Protein AF-A0A4R5DEK1-F1 (afdb_monomer_lite)

Structure (mmCIF, N/CA/C/O backbone):
data_AF-A0A4R5DEK1-F1
#
_entry.id   AF-A0A4R5DEK1-F1
#
loop_
_atom_site.group_PDB
_atom_site.id
_atom_site.type_symbol
_atom_site.label_atom_id
_atom_site.label_alt_id
_atom_site.label_comp_id
_atom_site.label_asym_id
_atom_site.label_entity_id
_atom_site.label_seq_id
_atom_site.pdbx_PDB_ins_code
_atom_site.Cartn_x
_atom_site.Cartn_y
_atom_site.Cartn_z
_atom_site.occupancy
_atom_site.B_iso_or_equiv
_atom_site.auth_seq_id
_atom_site.auth_comp_id
_atom_site.auth_asym_id
_atom_site.auth_atom_id
_atom_site.pdbx_PDB_model_num
ATOM 1 N N . MET A 1 1 ? -21.850 -2.694 0.002 1.00 50.56 1 MET A N 1
ATOM 2 C CA . MET A 1 1 ? -20.773 -1.849 -0.558 1.00 50.56 1 MET A CA 1
ATOM 3 C C . MET A 1 1 ? -19.602 -1.908 0.425 1.00 50.56 1 MET A C 1
ATOM 5 O O . MET A 1 1 ? -19.867 -1.923 1.613 1.00 50.56 1 MET A O 1
ATOM 9 N N . TRP A 1 2 ? -18.344 -2.063 -0.012 1.00 70.00 2 TRP A N 1
ATOM 10 C CA . TRP A 1 2 ? -17.186 -2.244 0.899 1.00 70.00 2 TRP A CA 1
ATOM 11 C C . TRP A 1 2 ? -16.529 -0.922 1.347 1.00 70.00 2 TRP A C 1
ATOM 13 O O . TRP A 1 2 ? -15.700 -0.935 2.253 1.00 70.00 2 TRP A O 1
ATOM 23 N N . LEU A 1 3 ? -16.910 0.208 0.734 1.00 76.31 3 LEU A N 1
ATOM 24 C CA . LEU A 1 3 ? -16.369 1.547 1.014 1.00 76.31 3 LEU A CA 1
ATOM 25 C C . LEU A 1 3 ? -16.694 2.046 2.427 1.00 76.31 3 LEU A C 1
ATOM 27 O O . LEU A 1 3 ? -15.872 2.736 3.019 1.00 76.31 3 LEU A O 1
ATOM 31 N N . ASP A 1 4 ? -17.825 1.636 3.003 1.00 83.56 4 ASP A N 1
ATOM 32 C CA . ASP A 1 4 ? -18.226 2.047 4.356 1.00 83.56 4 ASP A CA 1
ATOM 33 C C . ASP A 1 4 ? -17.211 1.594 5.421 1.00 83.56 4 ASP A C 1
ATOM 35 O O . ASP A 1 4 ? -17.036 2.249 6.444 1.00 83.56 4 ASP A O 1
ATOM 39 N N . ARG A 1 5 ? -16.457 0.515 5.150 1.00 78.31 5 ARG A N 1
ATOM 40 C CA . ARG A 1 5 ? -15.367 0.047 6.022 1.00 78.31 5 ARG A CA 1
ATOM 41 C C . ARG A 1 5 ? -14.170 0.993 6.050 1.00 78.31 5 ARG A C 1
ATOM 43 O O . ARG A 1 5 ? -13.335 0.862 6.934 1.00 78.31 5 ARG A O 1
ATOM 50 N N . LEU A 1 6 ? -14.055 1.925 5.110 1.00 86.69 6 LEU A N 1
ATOM 51 C CA . LEU A 1 6 ? -12.962 2.897 5.077 1.00 86.69 6 LEU A CA 1
ATOM 52 C C . LEU A 1 6 ? -13.294 4.187 5.834 1.00 86.69 6 LEU A C 1
ATOM 54 O O . LEU A 1 6 ? -12.381 4.959 6.109 1.00 86.69 6 LEU A O 1
ATOM 58 N N . LEU A 1 7 ? -14.558 4.418 6.203 1.00 89.50 7 LEU A N 1
ATOM 59 C CA . LEU A 1 7 ? -14.978 5.633 6.905 1.00 89.50 7 LEU A CA 1
ATOM 60 C C . LEU A 1 7 ? -14.273 5.767 8.250 1.00 89.50 7 LEU A C 1
ATOM 62 O O . LEU A 1 7 ? -14.245 4.809 9.012 1.00 89.50 7 LEU A O 1
ATOM 66 N N . GLY A 1 8 ? -13.756 6.952 8.557 1.00 90.88 8 GLY A N 1
ATOM 67 C CA . GLY A 1 8 ? -13.050 7.251 9.802 1.00 90.88 8 GLY A CA 1
ATOM 68 C C . GLY A 1 8 ? -11.615 7.701 9.554 1.00 90.88 8 GLY A C 1
ATOM 69 O O . GLY A 1 8 ? -11.191 7.902 8.416 1.00 90.88 8 GLY A O 1
ATOM 70 N N . SER A 1 9 ? -10.873 7.872 10.640 1.00 95.12 9 SER A N 1
ATOM 71 C CA . SER A 1 9 ? -9.487 8.321 10.591 1.00 95.12 9 SER A CA 1
ATOM 72 C C . SER A 1 9 ? -8.536 7.128 10.551 1.00 95.12 9 SER A C 1
ATOM 74 O O . SER A 1 9 ? -8.740 6.118 11.227 1.00 95.12 9 SER A O 1
ATOM 76 N N . TRP A 1 10 ? -7.469 7.254 9.766 1.00 96.06 10 TRP A N 1
ATOM 77 C CA . TRP A 1 10 ? -6.476 6.203 9.577 1.00 96.06 10 TRP A CA 1
ATOM 78 C C . TRP A 1 10 ? -5.069 6.769 9.690 1.00 96.06 10 TRP A C 1
ATOM 80 O O . TRP A 1 10 ? -4.773 7.855 9.190 1.00 96.06 10 TRP A O 1
ATOM 90 N N . ARG A 1 11 ? -4.184 5.997 10.312 1.00 97.25 11 ARG A N 1
ATOM 91 C CA . ARG A 1 11 ? -2.744 6.216 10.274 1.00 97.25 11 ARG A CA 1
ATOM 92 C C . ARG A 1 11 ? -2.143 5.371 9.165 1.00 97.25 11 ARG A C 1
ATOM 94 O O . ARG A 1 11 ? -2.401 4.173 9.088 1.00 97.25 11 ARG A O 1
ATOM 101 N N . PHE A 1 12 ? -1.299 6.000 8.359 1.00 95.75 12 PHE A N 1
ATOM 102 C CA . PHE A 1 12 ? -0.526 5.351 7.311 1.00 95.75 12 PHE A CA 1
ATOM 103 C C . PHE A 1 12 ? 0.939 5.346 7.725 1.00 95.75 12 PHE A C 1
ATOM 105 O O . PHE A 1 12 ? 1.497 6.383 8.086 1.00 95.75 12 PHE A O 1
ATOM 112 N N . THR A 1 13 ? 1.566 4.181 7.668 1.00 97.00 13 THR A N 1
ATOM 113 C CA . THR A 1 13 ? 3.014 4.040 7.811 1.00 97.00 13 THR A CA 1
ATOM 114 C C . THR A 1 13 ? 3.524 3.394 6.543 1.00 97.00 13 THR A C 1
ATOM 116 O O . THR A 1 13 ? 3.152 2.265 6.241 1.00 97.00 13 THR A O 1
ATOM 119 N N . MET A 1 14 ? 4.330 4.131 5.784 1.00 97.25 14 MET A N 1
ATOM 120 C CA . MET A 1 14 ? 4.888 3.683 4.514 1.00 97.25 14 MET A CA 1
ATOM 121 C C . MET A 1 14 ? 6.402 3.567 4.644 1.00 97.25 14 MET A C 1
ATOM 123 O O . MET A 1 14 ? 7.065 4.517 5.055 1.00 97.25 14 MET A O 1
ATOM 127 N N . ASN A 1 15 ? 6.934 2.408 4.271 1.00 96.56 15 ASN A N 1
ATOM 128 C CA . ASN A 1 15 ? 8.353 2.213 4.043 1.00 96.56 15 ASN A CA 1
ATOM 129 C C . ASN A 1 15 ? 8.587 2.172 2.534 1.00 96.56 15 ASN A C 1
ATOM 131 O O . ASN A 1 15 ? 8.175 1.226 1.860 1.00 96.56 15 ASN A O 1
ATOM 135 N N . HIS A 1 16 ? 9.199 3.233 2.027 1.00 93.00 16 HIS A N 1
ATOM 136 C CA . HIS A 1 16 ? 9.474 3.418 0.615 1.00 93.00 16 HIS A CA 1
ATOM 137 C C . HIS A 1 16 ? 10.926 3.045 0.320 1.00 93.00 16 HIS A C 1
ATOM 139 O O . HIS A 1 16 ? 11.839 3.462 1.033 1.00 93.00 16 HIS A O 1
ATOM 145 N N . SER A 1 17 ? 11.152 2.295 -0.755 1.00 89.88 17 SER A N 1
ATOM 146 C CA . SER A 1 17 ? 12.500 1.968 -1.212 1.00 89.88 17 SER A CA 1
ATOM 147 C C . SER A 1 17 ? 13.220 3.244 -1.633 1.00 89.88 17 SER A C 1
ATOM 149 O O . SER A 1 17 ? 12.650 4.088 -2.326 1.00 89.88 17 SER A O 1
ATOM 151 N N . ALA A 1 18 ? 14.477 3.409 -1.231 1.00 87.25 18 ALA A N 1
ATOM 152 C CA . ALA A 1 18 ? 15.268 4.542 -1.691 1.00 87.25 18 ALA A CA 1
ATOM 153 C C . ALA A 1 18 ? 15.502 4.409 -3.204 1.00 87.25 18 ALA A C 1
ATOM 155 O O . ALA A 1 18 ? 16.199 3.499 -3.652 1.00 87.25 18 ALA A O 1
ATOM 156 N N . MET A 1 19 ? 14.898 5.301 -3.989 1.00 85.31 19 MET A N 1
ATOM 157 C CA . MET A 1 19 ? 15.066 5.324 -5.439 1.00 85.31 19 MET A CA 1
ATOM 158 C C . MET A 1 19 ? 16.118 6.375 -5.807 1.00 85.31 19 MET A C 1
ATOM 160 O O . MET A 1 19 ? 15.916 7.550 -5.502 1.00 85.31 19 MET A O 1
ATOM 164 N N . PRO A 1 20 ? 17.236 5.985 -6.447 1.00 81.94 20 PRO A N 1
ATOM 165 C CA . PRO A 1 20 ? 18.316 6.919 -6.774 1.00 81.94 20 PRO A CA 1
ATOM 166 C C . PRO A 1 20 ? 17.936 7.898 -7.893 1.00 81.94 20 PRO A C 1
ATOM 168 O O . PRO A 1 20 ? 18.536 8.960 -8.015 1.00 81.94 20 PRO A O 1
ATOM 171 N N . GLU A 1 21 ? 16.931 7.552 -8.698 1.00 84.50 21 GLU A N 1
ATOM 172 C CA . GLU A 1 21 ? 16.453 8.347 -9.825 1.00 84.50 21 GLU A CA 1
ATOM 173 C C . GLU 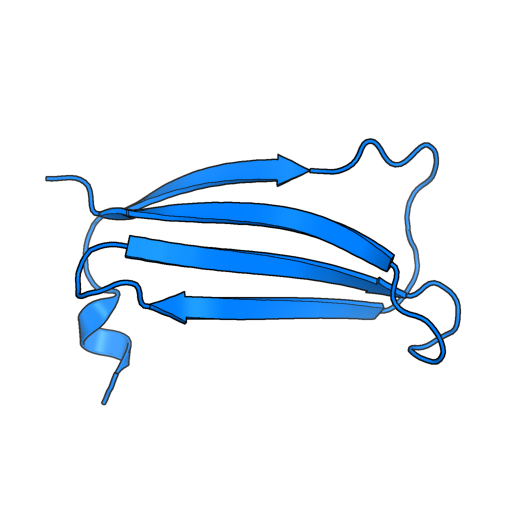A 1 21 ? 14.923 8.342 -9.862 1.00 84.50 21 GLU A C 1
ATOM 175 O O . GLU A 1 21 ? 14.318 7.324 -9.494 1.00 84.50 21 GLU A O 1
ATOM 180 N N . PRO A 1 22 ? 14.287 9.419 -10.364 1.00 83.25 22 PRO A N 1
ATOM 181 C CA . PRO A 1 22 ? 12.854 9.432 -10.612 1.00 83.25 22 PRO A CA 1
ATOM 182 C C . PRO A 1 22 ? 12.434 8.253 -11.492 1.00 83.25 22 PRO A C 1
ATOM 184 O O . PRO A 1 22 ? 13.038 7.979 -12.529 1.00 83.25 22 PRO A O 1
ATOM 187 N N . VAL A 1 23 ? 11.370 7.566 -11.089 1.00 80.38 23 VAL A N 1
ATOM 188 C CA . VAL A 1 23 ? 10.747 6.538 -11.919 1.00 80.38 23 VAL A CA 1
ATOM 189 C C . VAL A 1 23 ? 9.697 7.198 -12.799 1.00 80.38 23 VAL A C 1
ATOM 191 O O . VAL A 1 23 ? 8.621 7.572 -12.338 1.00 80.38 23 VAL A O 1
ATOM 194 N N . THR A 1 24 ? 9.991 7.307 -14.089 1.00 80.69 24 THR A N 1
ATOM 195 C CA . THR A 1 24 ? 8.988 7.548 -15.130 1.00 80.69 24 THR A CA 1
ATOM 196 C C . THR A 1 24 ? 8.512 6.194 -15.639 1.00 80.69 24 THR A C 1
ATOM 198 O O . THR A 1 24 ? 9.301 5.410 -16.164 1.00 80.69 24 THR A O 1
ATOM 201 N N . GLY A 1 25 ? 7.232 5.874 -15.453 1.00 85.06 25 GLY A N 1
ATOM 202 C CA . GLY A 1 25 ? 6.741 4.541 -15.781 1.00 85.06 25 GLY A CA 1
ATOM 203 C C . GLY A 1 25 ? 5.332 4.259 -15.283 1.00 85.06 25 GLY A C 1
ATOM 204 O O . GLY A 1 25 ? 4.522 5.168 -15.112 1.00 85.06 25 GLY A O 1
ATOM 205 N N . ARG A 1 26 ? 5.031 2.975 -15.075 1.00 94.12 26 ARG A N 1
ATOM 206 C CA . ARG A 1 26 ? 3.752 2.521 -14.513 1.00 94.12 26 ARG A CA 1
ATOM 207 C C . ARG A 1 26 ? 3.923 2.174 -13.043 1.00 94.12 26 ARG A C 1
ATOM 209 O O . ARG A 1 26 ? 4.955 1.640 -12.654 1.00 94.12 26 ARG A O 1
ATOM 216 N N . GLN A 1 27 ? 2.882 2.414 -12.258 1.00 94.06 27 GLN A N 1
ATOM 217 C CA . GLN A 1 27 ? 2.808 2.004 -10.861 1.00 94.06 27 GLN A CA 1
ATOM 218 C C . GLN A 1 27 ? 1.536 1.185 -10.650 1.00 94.06 27 GLN A C 1
ATOM 220 O O . GLN A 1 27 ? 0.506 1.444 -11.278 1.00 94.06 27 GLN A O 1
ATOM 225 N N . ARG A 1 28 ? 1.611 0.183 -9.778 1.00 96.00 28 ARG A N 1
ATOM 226 C CA . ARG A 1 28 ? 0.452 -0.572 -9.301 1.00 96.00 28 ARG A CA 1
ATOM 227 C C . ARG A 1 28 ? 0.586 -0.8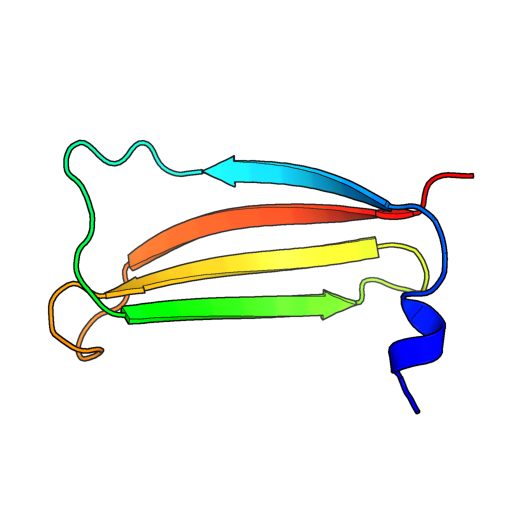09 -7.807 1.00 96.00 28 ARG A C 1
ATOM 229 O O . ARG A 1 28 ? 1.692 -0.878 -7.283 1.00 96.00 28 ARG A O 1
ATOM 236 N N . TYR A 1 29 ? -0.540 -0.966 -7.130 1.00 94.81 29 TYR A N 1
ATOM 237 C CA . TYR A 1 29 ? -0.558 -1.304 -5.716 1.00 94.81 29 TYR A CA 1
ATOM 238 C C . TYR A 1 29 ? -1.704 -2.260 -5.413 1.00 94.81 29 TYR A C 1
ATOM 240 O O . TYR A 1 29 ? -2.741 -2.257 -6.078 1.00 94.81 29 TYR A O 1
ATOM 248 N N . VAL A 1 30 ? -1.502 -3.085 -4.393 1.00 96.06 30 VAL A N 1
ATOM 249 C CA . VAL A 1 30 ? -2.519 -3.985 -3.850 1.00 96.06 30 VAL A CA 1
ATOM 250 C C . VAL A 1 30 ? -2.650 -3.705 -2.365 1.00 96.06 30 VAL A C 1
ATOM 252 O O . VAL A 1 30 ? -1.645 -3.645 -1.661 1.00 96.06 30 VAL A O 1
ATOM 255 N N . GLY A 1 31 ? -3.891 -3.560 -1.902 1.00 93.88 31 GLY A N 1
ATOM 256 C CA . GLY A 1 31 ? -4.244 -3.479 -0.488 1.00 93.88 31 GLY A CA 1
ATOM 257 C C . GLY A 1 31 ? -5.096 -4.676 -0.076 1.00 93.88 31 GLY A C 1
ATOM 258 O O . GLY A 1 31 ? -5.996 -5.085 -0.812 1.00 93.88 31 GLY A O 1
ATOM 259 N N . ARG A 1 32 ? -4.823 -5.245 1.098 1.00 94.31 32 ARG A N 1
ATOM 260 C CA . ARG A 1 32 ? -5.600 -6.340 1.689 1.00 94.31 32 ARG A CA 1
ATOM 261 C C . ARG A 1 32 ? -6.070 -5.944 3.076 1.00 94.31 32 ARG A C 1
ATOM 263 O O . ARG A 1 32 ? -5.261 -5.595 3.929 1.00 94.31 32 ARG A O 1
ATOM 270 N N . PHE A 1 33 ? -7.376 -6.030 3.308 1.00 92.56 3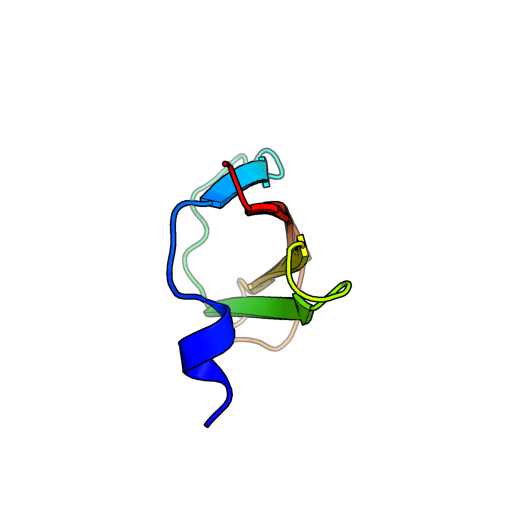3 PHE A N 1
ATOM 271 C CA . PHE A 1 33 ? -7.931 -5.857 4.645 1.00 92.56 33 PHE A CA 1
ATOM 272 C C . PHE A 1 33 ? -7.434 -6.967 5.570 1.00 92.56 33 PHE A C 1
ATOM 274 O O . PHE A 1 33 ? -7.588 -8.153 5.272 1.00 92.56 33 PHE A O 1
ATOM 281 N N . ARG A 1 34 ? -6.908 -6.567 6.723 1.00 91.88 34 ARG A N 1
ATOM 282 C CA . ARG A 1 34 ? -6.561 -7.439 7.841 1.00 91.88 34 ARG A CA 1
ATOM 283 C C . ARG A 1 34 ? -7.532 -7.145 8.985 1.00 91.88 34 ARG A C 1
ATOM 285 O O . ARG A 1 34 ? -7.194 -6.490 9.964 1.00 91.88 34 ARG A O 1
ATOM 292 N N . GLY A 1 35 ? -8.775 -7.592 8.817 1.00 90.12 35 GLY A N 1
ATOM 293 C CA . GLY A 1 35 ? -9.889 -7.219 9.695 1.00 90.12 35 GLY A CA 1
ATOM 294 C C . GLY A 1 35 ? -10.517 -5.870 9.319 1.00 90.12 35 GLY A C 1
ATOM 295 O O . GLY A 1 35 ? -10.395 -5.420 8.180 1.00 90.12 35 GLY A O 1
ATOM 296 N N . ALA A 1 36 ? -11.237 -5.255 10.260 1.00 89.81 36 ALA A N 1
ATOM 297 C CA . ALA A 1 36 ? -11.962 -3.997 10.036 1.00 89.81 36 ALA A CA 1
ATOM 298 C C . ALA A 1 36 ? -11.081 -2.739 10.162 1.00 89.81 36 ALA A C 1
ATOM 300 O O . ALA A 1 36 ? -11.431 -1.688 9.618 1.00 89.81 36 ALA A O 1
ATOM 301 N N . ASP A 1 37 ? -9.940 -2.866 10.842 1.00 93.81 37 ASP A N 1
ATOM 302 C CA . ASP A 1 37 ? -9.151 -1.728 11.331 1.00 93.81 37 ASP A CA 1
ATOM 303 C C . ASP A 1 37 ? -7.704 -1.735 10.839 1.00 93.81 37 ASP A C 1
ATOM 305 O O . ASP A 1 37 ? -6.896 -0.921 11.283 1.00 93.81 37 ASP A O 1
ATOM 309 N N . ALA A 1 38 ? -7.358 -2.638 9.918 1.00 94.62 38 ALA A N 1
ATOM 310 C CA . ALA A 1 38 ? -6.036 -2.671 9.313 1.00 94.62 38 ALA A CA 1
ATOM 311 C C . ALA A 1 38 ? -6.079 -3.025 7.823 1.00 94.62 38 ALA A C 1
ATOM 313 O O . ALA A 1 38 ? -6.911 -3.821 7.378 1.00 94.62 38 ALA A O 1
ATOM 314 N N . ILE A 1 39 ? -5.154 -2.444 7.060 1.00 95.56 39 ILE A N 1
ATOM 315 C CA . ILE A 1 39 ? -4.928 -2.745 5.645 1.00 95.56 39 ILE A CA 1
ATOM 316 C C . ILE A 1 39 ? -3.424 -2.878 5.419 1.00 95.56 39 ILE A C 1
ATOM 318 O O . ILE A 1 39 ? -2.668 -1.961 5.740 1.00 95.56 39 ILE A O 1
ATOM 322 N N . ASP A 1 40 ? -3.011 -3.999 4.838 1.00 96.75 40 ASP A N 1
ATOM 323 C CA . ASP A 1 40 ? -1.639 -4.210 4.388 1.00 96.75 40 ASP A CA 1
ATOM 324 C C . ASP A 1 40 ? -1.556 -3.903 2.894 1.00 96.75 40 ASP A C 1
ATOM 326 O O . ASP A 1 40 ? -2.302 -4.465 2.086 1.00 96.75 40 ASP A O 1
ATOM 330 N N . CYS A 1 41 ? -0.648 -3.007 2.527 1.00 97.19 41 CYS A N 1
ATOM 331 C CA . CYS A 1 41 ? -0.473 -2.504 1.176 1.00 97.19 41 CYS A CA 1
ATOM 332 C C . CYS A 1 41 ? 0.957 -2.743 0.687 1.00 97.19 41 CYS A C 1
ATOM 334 O O . CYS A 1 41 ? 1.927 -2.581 1.430 1.00 97.19 41 CYS A O 1
ATOM 336 N N . ALA A 1 42 ? 1.089 -3.067 -0.594 1.00 97.44 42 ALA A N 1
ATOM 337 C CA . ALA A 1 42 ? 2.370 -3.096 -1.284 1.00 97.44 42 ALA A CA 1
ATOM 338 C C . ALA A 1 42 ? 2.235 -2.433 -2.655 1.00 97.44 42 ALA A C 1
ATOM 340 O O . ALA A 1 42 ? 1.251 -2.660 -3.367 1.00 97.44 42 ALA A O 1
ATOM 341 N N . GLY A 1 43 ? 3.221 -1.609 -2.993 1.00 96.31 43 GLY A N 1
ATOM 342 C CA . GLY A 1 43 ? 3.362 -0.961 -4.285 1.00 96.31 43 GLY A CA 1
ATOM 343 C C . GLY A 1 43 ? 4.501 -1.565 -5.090 1.00 96.31 43 GLY A C 1
ATOM 344 O O . GLY A 1 43 ? 5.523 -1.986 -4.542 1.00 96.31 43 GLY A O 1
ATOM 345 N N . GLU A 1 44 ? 4.319 -1.577 -6.402 1.00 96.88 44 GLU A N 1
ATOM 346 C CA . GLU A 1 44 ? 5.340 -1.936 -7.372 1.00 96.88 44 GLU A CA 1
ATOM 347 C C . GLU A 1 44 ? 5.354 -0.911 -8.505 1.00 96.88 44 GLU A C 1
ATOM 349 O O . GLU A 1 44 ? 4.308 -0.384 -8.903 1.00 96.88 44 GLU A O 1
ATOM 354 N N . TYR A 1 45 ? 6.531 -0.681 -9.073 1.00 94.75 45 TYR A N 1
ATOM 355 C CA . TYR A 1 45 ? 6.709 0.167 -10.243 1.00 94.75 45 TYR A CA 1
ATOM 356 C C . TYR A 1 45 ? 7.331 -0.607 -11.403 1.00 94.75 45 TYR A C 1
ATOM 358 O O . TYR A 1 45 ? 7.925 -1.670 -11.229 1.00 94.75 45 TYR A O 1
ATOM 366 N N . SER A 1 46 ? 7.195 -0.062 -12.605 1.00 94.75 46 SER A N 1
ATOM 367 C CA . SER A 1 46 ? 7.768 -0.606 -13.828 1.00 94.75 46 SER A CA 1
ATOM 368 C C . SER A 1 46 ? 8.335 0.512 -14.696 1.00 94.75 46 SER A C 1
ATOM 370 O O . SER A 1 46 ? 7.633 1.480 -15.002 1.00 94.75 46 SER A O 1
ATOM 372 N N . ARG A 1 47 ? 9.593 0.353 -15.123 1.00 93.19 47 ARG A N 1
ATOM 373 C CA . ARG A 1 47 ? 10.297 1.265 -16.048 1.00 93.19 47 ARG A CA 1
ATOM 374 C C . ARG A 1 47 ? 10.140 0.872 -17.522 1.00 93.19 47 ARG A C 1
ATOM 376 O O . ARG A 1 47 ? 10.443 1.665 -18.403 1.00 93.19 47 ARG A O 1
ATOM 383 N N . ASP A 1 48 ? 9.646 -0.331 -17.799 1.00 93.62 48 ASP A N 1
ATOM 384 C CA . ASP A 1 48 ? 9.564 -0.941 -19.134 1.00 93.62 48 ASP A CA 1
ATOM 385 C C . ASP A 1 48 ? 8.109 -1.159 -19.585 1.00 93.62 48 ASP A C 1
ATOM 387 O O . ASP A 1 48 ? 7.761 -2.152 -20.223 1.00 93.62 48 ASP A O 1
ATOM 391 N N . LEU A 1 49 ? 7.238 -0.204 -19.244 1.00 90.94 49 LEU A N 1
ATOM 392 C CA . LEU A 1 49 ? 5.819 -0.184 -19.628 1.00 90.94 49 LEU A CA 1
ATOM 393 C C . LEU A 1 49 ? 4.991 -1.371 -19.097 1.00 90.94 49 LEU A C 1
ATOM 395 O O . LEU A 1 49 ? 3.896 -1.646 -19.593 1.00 90.94 49 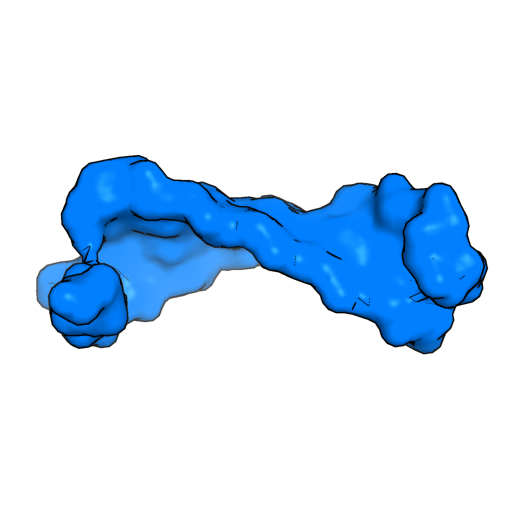LEU A O 1
ATOM 399 N N . GLY A 1 50 ? 5.444 -2.007 -18.020 1.00 93.25 50 GLY A N 1
ATOM 400 C CA . GLY A 1 50 ? 4.739 -3.076 -17.316 1.00 93.25 50 GLY A CA 1
ATOM 401 C C . GLY A 1 50 ? 5.217 -4.483 -17.659 1.00 93.25 50 GLY A C 1
ATOM 402 O O . GLY A 1 50 ? 4.539 -5.431 -17.257 1.00 93.25 50 GLY A O 1
ATOM 403 N N . ALA A 1 51 ? 6.334 -4.632 -18.380 1.00 95.25 51 ALA A N 1
ATOM 404 C CA . ALA A 1 51 ? 6.919 -5.941 -18.663 1.00 95.25 51 ALA A CA 1
ATOM 405 C C . ALA A 1 51 ? 7.594 -6.539 -17.415 1.00 95.25 51 ALA A C 1
ATOM 407 O O . ALA A 1 51 ? 7.405 -7.721 -17.126 1.00 95.25 51 ALA A O 1
ATOM 408 N N . THR A 1 52 ? 8.290 -5.721 -16.623 1.00 95.75 52 THR A N 1
ATOM 409 C CA . THR A 1 52 ? 8.856 -6.093 -15.322 1.00 95.75 52 THR A CA 1
ATOM 410 C C . THR A 1 52 ? 8.379 -5.157 -14.221 1.00 95.75 52 THR A C 1
ATOM 412 O O . THR A 1 52 ? 8.120 -3.975 -14.448 1.00 95.75 52 THR A O 1
ATOM 415 N N . TRP A 1 53 ? 8.254 -5.703 -13.012 1.00 95.75 53 TRP A N 1
ATOM 416 C CA . TRP A 1 53 ? 7.774 -4.985 -11.835 1.00 95.75 53 TRP A CA 1
ATOM 417 C C . TRP A 1 53 ? 8.800 -5.102 -10.713 1.00 95.75 53 TRP A C 1
ATOM 419 O O . TRP A 1 53 ? 9.286 -6.195 -10.423 1.00 95.75 53 TRP A O 1
ATOM 429 N N . GLN A 1 54 ? 9.152 -3.967 -10.118 1.00 94.94 54 GLN A N 1
ATOM 430 C CA . GLN A 1 54 ? 10.044 -3.866 -8.972 1.00 94.94 54 GLN A CA 1
ATOM 431 C C . GLN A 1 54 ? 9.257 -3.410 -7.748 1.00 94.94 54 GLN A C 1
ATOM 433 O O . GLN A 1 54 ? 8.341 -2.597 -7.864 1.00 94.94 54 GLN A O 1
ATOM 438 N N . HIS A 1 55 ? 9.638 -3.913 -6.574 1.00 95.12 55 HIS A N 1
ATOM 439 C CA . HIS A 1 55 ? 9.075 -3.437 -5.318 1.00 95.12 55 HIS A CA 1
ATOM 440 C C . HIS A 1 55 ? 9.362 -1.945 -5.131 1.00 95.12 55 HIS A C 1
ATOM 442 O O . HIS A 1 55 ? 10.493 -1.498 -5.321 1.00 95.12 55 HIS A O 1
ATOM 448 N N . ASP A 1 56 ? 8.328 -1.203 -4.745 1.00 95.00 56 ASP A N 1
ATOM 449 C CA . ASP A 1 56 ? 8.405 0.230 -4.494 1.00 95.00 56 ASP A CA 1
ATOM 450 C C . ASP A 1 56 ? 8.326 0.509 -2.994 1.00 95.00 56 ASP A C 1
ATOM 452 O O . ASP A 1 56 ? 9.287 0.950 -2.364 1.00 95.00 56 ASP A O 1
ATOM 456 N N . PHE A 1 57 ? 7.196 0.146 -2.392 1.00 95.31 57 PHE A N 1
ATOM 457 C CA . PHE A 1 57 ? 6.929 0.399 -0.988 1.00 95.31 57 PHE A CA 1
ATOM 458 C C . PHE A 1 57 ? 6.098 -0.709 -0.353 1.00 95.31 57 PHE A C 1
ATOM 460 O O . PHE A 1 57 ? 5.287 -1.380 -1.000 1.00 95.31 57 PHE A O 1
ATOM 467 N N . THR A 1 58 ? 6.233 -0.826 0.964 1.00 97.94 58 THR A N 1
ATOM 468 C CA . THR A 1 58 ? 5.230 -1.456 1.829 1.00 97.94 58 THR A CA 1
ATOM 469 C C . THR A 1 58 ? 4.539 -0.375 2.644 1.00 97.94 58 THR A C 1
ATOM 471 O O . THR A 1 58 ? 5.153 0.620 3.027 1.00 97.94 58 THR A O 1
ATOM 474 N N . MET A 1 59 ? 3.245 -0.534 2.889 1.00 97.88 59 MET A N 1
ATOM 475 C CA . MET A 1 59 ? 2.483 0.403 3.698 1.00 97.88 59 MET A CA 1
ATOM 476 C C . MET A 1 59 ? 1.486 -0.348 4.566 1.00 97.88 59 MET A C 1
ATOM 478 O O . MET A 1 59 ? 0.773 -1.220 4.086 1.00 97.88 59 MET A O 1
ATOM 482 N N . THR A 1 60 ? 1.398 0.030 5.833 1.00 97.44 60 THR A N 1
ATOM 483 C CA . THR A 1 60 ? 0.332 -0.416 6.729 1.00 97.44 60 THR A CA 1
ATOM 484 C C . THR A 1 60 ? -0.596 0.749 7.018 1.00 97.44 60 THR A C 1
ATOM 486 O O . THR A 1 60 ? -0.141 1.842 7.369 1.00 97.44 60 THR A O 1
ATOM 489 N N . CYS A 1 61 ? -1.896 0.509 6.906 1.00 96.06 61 CYS A N 1
ATOM 490 C CA . CYS A 1 61 ? -2.933 1.417 7.371 1.00 96.06 61 CYS A CA 1
ATOM 491 C C . CYS A 1 61 ? -3.545 0.831 8.638 1.00 96.06 61 CYS A C 1
ATOM 493 O O . CYS A 1 61 ? -3.942 -0.332 8.629 1.00 96.06 61 CYS A O 1
ATOM 495 N N . SER A 1 62 ? -3.666 1.622 9.697 1.00 96.25 62 SER A N 1
ATOM 496 C CA . SER A 1 62 ? -4.399 1.241 10.906 1.00 96.25 62 SER A CA 1
ATOM 497 C C . SER A 1 62 ? -5.420 2.311 11.260 1.00 96.25 62 SER A C 1
ATOM 499 O O . SER A 1 62 ? -5.103 3.502 11.190 1.00 96.25 62 SER A O 1
ATOM 501 N N . ARG A 1 63 ? -6.631 1.915 11.647 1.00 94.88 63 ARG A N 1
ATOM 502 C CA . ARG A 1 63 ? -7.625 2.868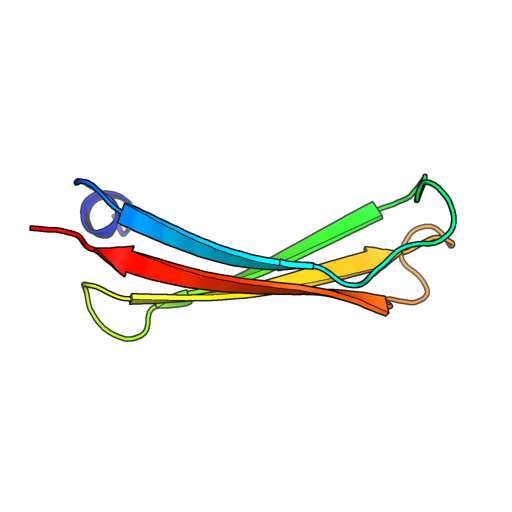 12.141 1.00 94.88 63 ARG A CA 1
ATOM 503 C C . ARG A 1 63 ? -7.0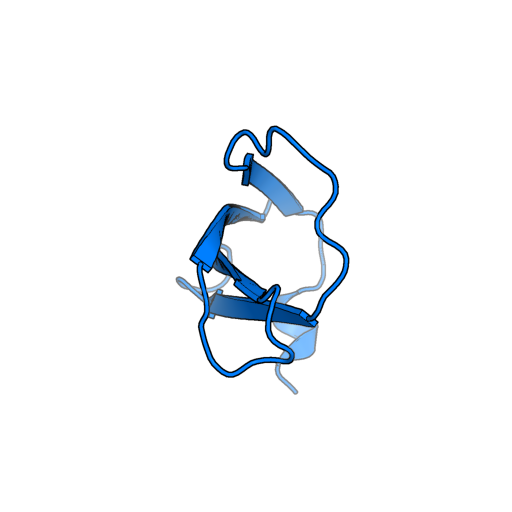97 3.540 13.406 1.00 94.88 63 ARG A C 1
ATOM 505 O O . ARG A 1 63 ? -6.376 2.918 14.186 1.00 94.88 63 ARG A O 1
ATOM 512 N N . ILE A 1 64 ? -7.417 4.815 13.575 1.00 94.44 64 ILE A N 1
ATOM 513 C CA . ILE A 1 64 ? -7.178 5.531 14.827 1.00 94.44 64 ILE A CA 1
ATOM 514 C C . ILE A 1 64 ? -8.523 5.865 15.467 1.00 94.44 64 ILE A C 1
ATOM 516 O O . ILE A 1 64 ? -9.466 6.213 14.752 1.00 94.44 64 ILE A O 1
ATOM 520 N N . GLU A 1 65 ? -8.591 5.689 16.786 1.00 79.81 65 GLU A N 1
ATOM 521 C CA . GLU A 1 65 ? -9.719 6.100 17.633 1.00 79.81 65 GLU A CA 1
ATOM 522 C C . GLU A 1 65 ? -9.750 7.620 17.820 1.00 79.81 65 GLU A C 1
ATOM 524 O O . GLU A 1 65 ? -8.655 8.230 17.918 1.00 79.81 65 GLU A O 1
#

pLDDT: mean 91.24, std 7.91, range [50.56, 97.94]

Organism: NCBI:txid2530372

Foldseek 3Di:
DCCVLVPADKDKDKDFDDDPDDQDEDKDKDWDDPPSFKIWMWMWTDNPNPPDTDTTMIMMMGGDD

Radius of gyration: 14.14 Å; chains: 1; bounding box: 39×17×37 Å

Secondary structure (DSSP, 8-state):
--GGGG-S-EEEEEEE---SS---SEEEEEEEE-SSSEEEEEEEEESSTTSS-EEEEEEEEEE--

Sequence (65 aa):
MWLDRLLGSWRFTMNHSAMPEPVTGRQRYVGRFRGADAIDCAGEYSRDLGATWQHDFTMTCSRIE